Protein AF-A0A3C1IDV5-F1 (afdb_monomer_lite)

Structure (mmCIF, N/CA/C/O backbone):
data_AF-A0A3C1IDV5-F1
#
_entry.id   AF-A0A3C1IDV5-F1
#
loop_
_atom_site.group_PDB
_atom_site.id
_atom_site.type_symbol
_atom_site.label_atom_id
_atom_site.label_alt_id
_atom_site.label_comp_id
_atom_site.label_asym_id
_atom_site.label_entity_id
_atom_site.label_seq_id
_atom_site.pdbx_PDB_ins_code
_atom_site.Cartn_x
_atom_site.Cartn_y
_atom_site.Cartn_z
_atom_site.occupancy
_atom_site.B_iso_or_equiv
_atom_site.auth_seq_id
_atom_site.auth_comp_id
_atom_site.auth_asym_id
_atom_site.auth_atom_id
_atom_site.pdbx_PDB_model_num
ATOM 1 N N . PRO A 1 1 ? -2.976 -4.072 -12.069 1.00 81.75 1 PRO A N 1
ATOM 2 C CA . PRO A 1 1 ? -2.745 -3.321 -10.807 1.00 81.75 1 PRO A CA 1
ATOM 3 C C . PRO A 1 1 ? -2.854 -1.816 -11.099 1.00 81.75 1 PRO A C 1
ATOM 5 O O . PRO A 1 1 ? -2.595 -1.440 -12.237 1.00 81.75 1 PRO A O 1
ATOM 8 N N . GLN A 1 2 ? -3.260 -0.983 -10.132 1.00 85.19 2 GLN A N 1
ATOM 9 C CA . GLN A 1 2 ? -3.481 0.462 -10.357 1.00 85.19 2 GLN A CA 1
ATOM 10 C C . GLN A 1 2 ? -2.175 1.255 -10.559 1.00 85.19 2 GLN A C 1
ATOM 12 O O . GLN A 1 2 ? -2.172 2.248 -11.276 1.00 85.19 2 GLN A O 1
ATOM 17 N N . HIS A 1 3 ? -1.066 0.765 -9.997 1.00 88.88 3 HIS A N 1
ATOM 18 C CA . HIS A 1 3 ? 0.269 1.356 -10.119 1.00 88.88 3 HIS A CA 1
ATOM 19 C C . HIS A 1 3 ? 1.295 0.291 -10.538 1.00 88.88 3 HIS A C 1
ATOM 21 O O . HIS A 1 3 ? 2.002 -0.264 -9.695 1.00 88.88 3 HIS A O 1
ATOM 27 N N . PRO A 1 4 ? 1.319 -0.104 -11.822 1.00 88.56 4 PRO A N 1
ATOM 28 C CA . PRO A 1 4 ? 2.263 -1.107 -12.317 1.00 88.56 4 PRO A CA 1
ATOM 29 C C . PRO A 1 4 ? 3.722 -0.614 -12.322 1.00 88.56 4 PRO A C 1
ATOM 31 O O . PRO A 1 4 ? 4.639 -1.429 -12.268 1.00 88.56 4 PRO A O 1
ATOM 34 N N . ASP A 1 5 ? 3.936 0.700 -12.372 1.00 93.00 5 ASP A N 1
ATOM 35 C CA . ASP A 1 5 ? 5.233 1.383 -12.407 1.00 93.00 5 ASP A CA 1
ATOM 36 C C . ASP A 1 5 ? 5.984 1.357 -11.067 1.00 93.00 5 ASP A C 1
ATOM 38 O O . ASP A 1 5 ? 7.199 1.514 -11.043 1.00 93.00 5 ASP A O 1
ATOM 42 N N . TRP A 1 6 ? 5.297 1.087 -9.954 1.00 93.06 6 TRP A N 1
ATOM 43 C CA . TRP A 1 6 ? 5.928 0.990 -8.630 1.00 93.06 6 TRP A CA 1
ATOM 44 C C . TRP A 1 6 ? 6.808 -0.259 -8.475 1.00 93.06 6 TRP A C 1
ATOM 46 O O . TRP A 1 6 ? 7.610 -0.360 -7.542 1.00 93.06 6 TRP A O 1
ATOM 56 N N . GLY A 1 7 ? 6.678 -1.211 -9.399 1.00 89.62 7 GLY A N 1
ATOM 57 C CA . GLY A 1 7 ? 7.364 -2.491 -9.341 1.00 89.62 7 GLY A CA 1
ATOM 58 C C . GLY A 1 7 ? 6.822 -3.394 -8.231 1.00 89.62 7 GLY A C 1
ATOM 59 O O . GLY A 1 7 ? 5.750 -3.179 -7.665 1.00 89.62 7 GLY A O 1
ATOM 60 N N . ILE A 1 8 ? 7.567 -4.456 -7.929 1.00 89.50 8 ILE A N 1
ATOM 61 C CA . ILE A 1 8 ? 7.191 -5.413 -6.883 1.00 89.50 8 ILE A CA 1
ATOM 62 C C . ILE A 1 8 ? 7.444 -4.780 -5.512 1.00 89.50 8 ILE A C 1
ATOM 64 O O . ILE A 1 8 ? 8.527 -4.247 -5.256 1.00 89.50 8 ILE A O 1
ATOM 68 N N . GLY A 1 9 ? 6.437 -4.853 -4.641 1.00 90.81 9 GLY A N 1
ATOM 69 C CA . GLY A 1 9 ? 6.502 -4.366 -3.269 1.00 90.81 9 GLY A CA 1
ATOM 70 C C . GLY A 1 9 ? 6.520 -5.492 -2.242 1.00 90.81 9 GLY A C 1
ATOM 71 O O . GLY A 1 9 ? 5.839 -6.503 -2.406 1.00 90.81 9 GLY A O 1
ATOM 72 N N . GLN A 1 10 ? 7.273 -5.297 -1.161 1.00 92.81 10 GLN A N 1
ATOM 73 C CA . GLN A 1 10 ? 7.284 -6.182 0.002 1.00 92.81 10 GLN A CA 1
ATOM 74 C C . GLN A 1 10 ? 6.569 -5.517 1.179 1.00 92.81 10 GLN A C 1
ATOM 76 O O . GLN A 1 10 ? 6.913 -4.401 1.575 1.00 92.81 10 GLN A O 1
ATOM 81 N N . VAL A 1 11 ? 5.602 -6.218 1.770 1.00 94.00 11 VAL A N 1
ATOM 82 C CA . VAL A 1 11 ? 4.943 -5.777 3.006 1.00 94.00 11 VAL A CA 1
ATOM 83 C C . VAL A 1 11 ? 5.959 -5.776 4.151 1.00 94.00 11 VAL A C 1
ATOM 85 O O . VAL A 1 11 ? 6.638 -6.770 4.389 1.00 94.00 11 VAL A O 1
ATOM 88 N N . GLN A 1 12 ? 6.061 -4.650 4.853 1.00 96.69 12 GLN A N 1
ATOM 89 C CA . GLN A 1 12 ? 6.934 -4.457 6.015 1.00 96.69 12 GLN A CA 1
ATOM 90 C C . GLN A 1 12 ? 6.144 -4.506 7.327 1.00 96.69 12 GLN A C 1
ATOM 92 O O . GLN A 1 12 ? 6.622 -5.055 8.315 1.00 96.69 12 GLN A O 1
ATOM 97 N N . SER A 1 13 ? 4.935 -3.938 7.348 1.00 97.31 13 SER A N 1
ATOM 98 C CA . SER A 1 13 ? 4.046 -3.979 8.511 1.00 97.31 13 SER A CA 1
ATOM 99 C C . SER A 1 13 ? 2.581 -3.801 8.119 1.00 97.31 13 SER A C 1
ATOM 101 O O . SER A 1 13 ? 2.268 -3.251 7.060 1.00 97.31 13 SER A O 1
ATOM 103 N N . VAL A 1 14 ? 1.690 -4.249 9.004 1.00 96.56 14 VAL A N 1
ATOM 104 C CA . VAL A 1 14 ? 0.238 -4.056 8.920 1.00 96.56 14 VAL A CA 1
ATOM 105 C C . VAL A 1 14 ? -0.249 -3.575 10.283 1.00 96.56 14 VAL A C 1
ATOM 107 O O . VAL A 1 14 ? 0.024 -4.227 11.291 1.00 96.56 14 VAL A O 1
ATOM 110 N N . ILE A 1 15 ? -0.929 -2.431 10.319 1.00 96.50 15 ILE A N 1
ATOM 111 C CA . ILE A 1 15 ? -1.559 -1.874 11.522 1.00 96.50 15 ILE A CA 1
ATOM 112 C C . ILE A 1 15 ? -2.962 -1.428 11.123 1.00 96.50 15 ILE A C 1
ATOM 114 O O . ILE A 1 15 ? -3.115 -0.500 10.327 1.00 96.50 15 ILE A O 1
ATOM 118 N N . ASP A 1 16 ? -3.976 -2.111 11.652 1.00 95.94 16 ASP A N 1
ATOM 119 C CA . ASP A 1 16 ? -5.373 -1.956 11.240 1.00 95.94 16 ASP A CA 1
ATOM 120 C C . ASP A 1 16 ? -5.521 -2.030 9.706 1.00 95.94 16 ASP A C 1
ATOM 122 O O . ASP A 1 16 ? -5.082 -2.990 9.072 1.00 95.94 16 ASP A O 1
ATOM 126 N N . ALA A 1 17 ? -6.108 -1.000 9.095 1.00 95.19 17 ALA A N 1
ATOM 127 C CA . ALA A 1 17 ? -6.289 -0.868 7.652 1.00 95.19 17 ALA A CA 1
ATOM 128 C C . ALA A 1 17 ? -5.065 -0.298 6.910 1.00 95.19 17 ALA A C 1
ATOM 130 O O . ALA A 1 17 ? -5.128 -0.060 5.703 1.00 95.19 17 ALA A O 1
ATOM 131 N N . LYS A 1 18 ? -3.955 -0.029 7.602 1.00 95.50 18 LYS A N 1
ATOM 132 C CA . LYS A 1 18 ? -2.768 0.582 7.000 1.00 95.50 18 LYS A CA 1
ATOM 133 C C . LYS A 1 18 ? -1.669 -0.451 6.808 1.00 95.50 18 LYS A C 1
ATOM 135 O O . LYS A 1 18 ? -1.164 -1.041 7.762 1.00 95.50 18 LYS A O 1
ATOM 140 N N . VAL A 1 19 ? -1.261 -0.627 5.557 1.00 95.62 19 VAL A N 1
ATOM 141 C CA . VAL A 1 19 ? -0.190 -1.541 5.157 1.00 95.62 19 VAL A CA 1
ATOM 142 C C . VAL A 1 19 ? 1.014 -0.724 4.715 1.00 95.62 19 VAL A C 1
ATOM 144 O O . VAL A 1 19 ? 0.926 0.069 3.781 1.00 95.62 19 VAL A O 1
ATOM 147 N N . THR A 1 20 ? 2.156 -0.919 5.371 1.00 96.69 20 THR A N 1
ATOM 148 C CA . THR A 1 20 ? 3.422 -0.331 4.920 1.00 96.69 20 THR A CA 1
ATOM 149 C C . THR A 1 20 ? 4.094 -1.294 3.956 1.00 96.69 20 THR A C 1
ATOM 151 O O . THR A 1 20 ? 4.420 -2.422 4.331 1.00 96.69 20 THR A O 1
ATOM 154 N N . VAL A 1 21 ? 4.337 -0.847 2.728 1.00 95.62 21 VAL A N 1
ATOM 155 C CA . VAL A 1 21 ? 4.986 -1.628 1.670 1.00 95.62 21 VAL A CA 1
ATOM 156 C C . VAL A 1 21 ? 6.237 -0.893 1.213 1.00 95.62 21 VAL A C 1
ATOM 158 O O . VAL A 1 21 ? 6.218 0.321 1.020 1.00 95.62 21 VAL A O 1
ATOM 161 N N . ASN A 1 22 ? 7.335 -1.621 1.045 1.00 96.06 22 ASN A N 1
ATOM 162 C CA . ASN A 1 22 ? 8.523 -1.106 0.381 1.00 96.06 22 ASN A CA 1
ATOM 163 C C . ASN A 1 22 ? 8.525 -1.571 -1.077 1.00 96.06 22 ASN A C 1
ATOM 165 O O . ASN A 1 22 ? 8.651 -2.768 -1.337 1.00 96.06 22 ASN A O 1
ATOM 169 N N . PHE A 1 23 ? 8.352 -0.635 -2.004 1.00 94.44 23 PHE A N 1
ATOM 170 C CA . PHE A 1 23 ? 8.371 -0.859 -3.445 1.00 94.44 23 PHE A CA 1
ATOM 171 C C . PHE A 1 23 ? 9.755 -0.579 -4.021 1.00 94.44 23 PHE A C 1
ATOM 173 O O . PHE A 1 23 ? 10.435 0.350 -3.585 1.00 94.44 23 PHE A O 1
ATOM 180 N N . ARG A 1 24 ? 10.160 -1.357 -5.031 1.00 91.88 24 ARG A N 1
ATOM 181 C CA . ARG A 1 24 ? 11.485 -1.214 -5.652 1.00 91.88 24 ARG A CA 1
ATOM 182 C C . ARG A 1 24 ? 11.713 0.173 -6.258 1.00 91.88 24 ARG A C 1
ATOM 184 O O . ARG A 1 24 ? 12.781 0.735 -6.052 1.00 91.88 24 ARG A O 1
ATOM 191 N N . GLU A 1 25 ? 10.727 0.707 -6.975 1.00 94.44 25 GLU A N 1
ATOM 192 C CA . GLU A 1 25 ? 10.929 1.902 -7.810 1.00 94.44 25 GLU A CA 1
ATOM 193 C C . GLU A 1 25 ? 10.546 3.210 -7.103 1.00 94.44 25 GLU A C 1
ATOM 195 O O . GLU A 1 25 ? 11.095 4.267 -7.402 1.00 94.44 25 GLU A O 1
ATOM 200 N N . VAL A 1 26 ? 9.621 3.153 -6.138 1.00 96.12 26 VAL A N 1
ATOM 201 C CA . VAL A 1 26 ? 9.076 4.349 -5.457 1.00 96.12 26 VAL A CA 1
ATOM 202 C C . VAL A 1 26 ? 9.359 4.388 -3.955 1.00 96.12 26 VAL A C 1
ATOM 204 O O . VAL A 1 26 ? 9.002 5.348 -3.272 1.00 96.12 26 VAL A O 1
ATOM 207 N N . GLY A 1 27 ? 10.028 3.363 -3.424 1.00 96.31 27 GLY A N 1
ATOM 208 C CA . GLY A 1 27 ? 10.383 3.270 -2.014 1.00 96.31 27 GLY A CA 1
ATOM 209 C C . GLY A 1 27 ? 9.200 2.923 -1.108 1.00 96.31 27 GLY A C 1
ATOM 210 O O . GLY A 1 27 ? 8.294 2.170 -1.471 1.00 96.31 27 GLY A O 1
ATOM 211 N N . LYS A 1 28 ? 9.234 3.429 0.128 1.00 97.25 28 LYS A N 1
ATOM 212 C CA . LYS A 1 28 ? 8.276 3.061 1.178 1.00 97.25 28 LYS A CA 1
ATOM 213 C C . LYS A 1 28 ? 6.989 3.870 1.070 1.00 97.25 28 LYS A C 1
ATOM 215 O O . LYS A 1 28 ? 7.021 5.092 1.184 1.00 97.25 28 LYS A O 1
ATOM 220 N N . LEU A 1 29 ? 5.862 3.171 0.992 1.00 96.25 29 LEU A N 1
ATOM 221 C CA . LEU A 1 29 ? 4.526 3.753 1.000 1.00 96.25 29 LEU A CA 1
ATOM 222 C C . LEU A 1 29 ? 3.665 3.136 2.103 1.00 96.25 29 LEU A C 1
ATOM 224 O O . LEU A 1 29 ? 3.811 1.962 2.447 1.00 96.25 29 LEU A O 1
ATOM 228 N N . VAL A 1 30 ? 2.750 3.942 2.641 1.00 95.31 30 VAL A N 1
ATOM 229 C CA . VAL A 1 30 ? 1.673 3.482 3.522 1.00 95.31 30 VAL A CA 1
ATOM 230 C C . VAL A 1 30 ? 0.384 3.499 2.718 1.00 95.31 30 VAL A C 1
ATOM 232 O O . VAL A 1 30 ? -0.014 4.539 2.199 1.00 95.31 30 VAL A O 1
ATOM 235 N N . ILE A 1 31 ? -0.253 2.342 2.615 1.00 93.62 31 ILE A N 1
ATOM 236 C CA . ILE A 1 31 ? -1.451 2.113 1.817 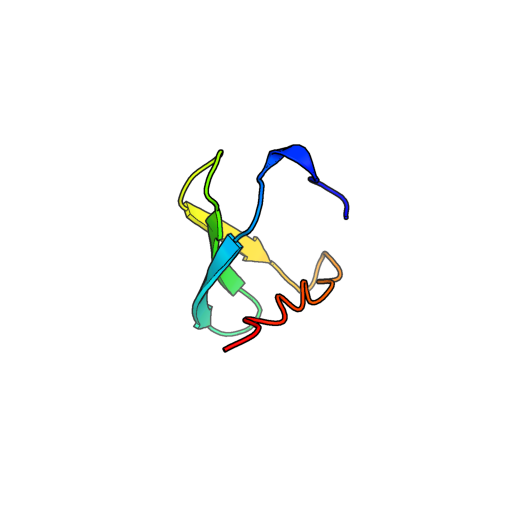1.00 93.62 31 ILE A CA 1
ATOM 237 C C . ILE A 1 31 ? -2.633 1.911 2.758 1.00 93.62 31 ILE A C 1
ATOM 239 O O . ILE A 1 31 ? -2.552 1.095 3.675 1.00 93.62 31 ILE A O 1
ATOM 243 N N . ASP A 1 32 ? -3.729 2.630 2.517 1.00 94.81 32 ASP A N 1
ATOM 244 C CA . ASP A 1 32 ? -4.999 2.398 3.206 1.00 94.81 32 ASP A CA 1
ATOM 245 C C . ASP A 1 32 ? -5.857 1.401 2.420 1.00 94.81 32 ASP A C 1
ATOM 247 O O . ASP A 1 32 ? -6.378 1.720 1.349 1.00 94.81 32 ASP A O 1
ATOM 251 N N . VAL A 1 33 ? -5.992 0.180 2.936 1.00 91.31 33 VAL A N 1
ATOM 252 C CA . VAL A 1 33 ? -6.678 -0.916 2.230 1.00 91.31 33 VAL A CA 1
ATOM 253 C C . VAL A 1 33 ? -8.199 -0.845 2.348 1.00 91.31 33 VAL A C 1
ATOM 255 O O . VAL A 1 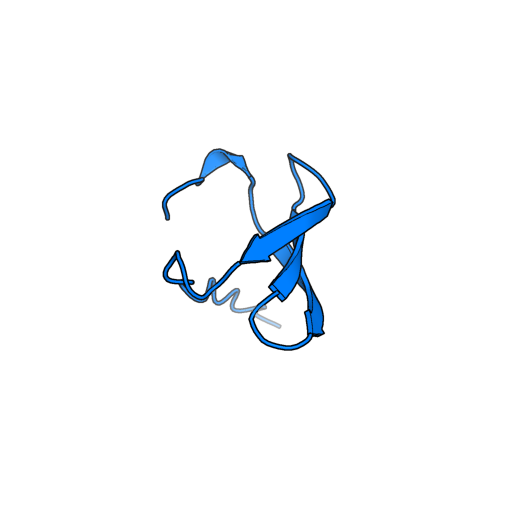33 ? -8.893 -1.666 1.760 1.00 91.31 33 VAL A O 1
ATOM 258 N N . THR A 1 34 ? -8.746 0.135 3.077 1.00 93.19 34 THR A N 1
ATOM 259 C CA . THR A 1 34 ? -10.200 0.385 3.074 1.00 93.19 34 THR A CA 1
ATOM 260 C C . THR A 1 34 ? -10.67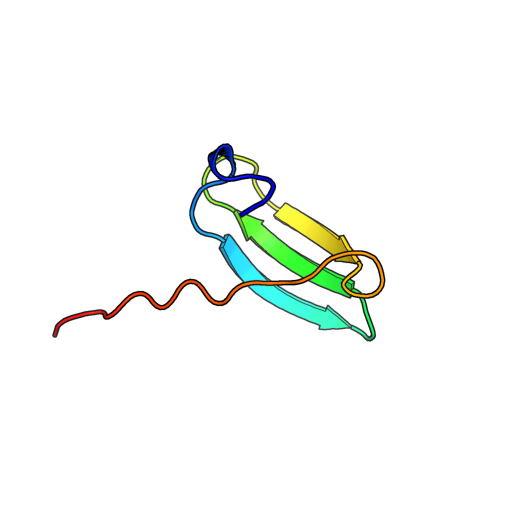1 1.065 1.794 1.00 93.19 34 THR A C 1
ATOM 262 O O . THR A 1 34 ? -11.852 1.002 1.462 1.00 93.19 34 THR A O 1
ATOM 265 N N . LEU A 1 35 ? -9.751 1.714 1.077 1.00 88.50 35 LEU A N 1
ATOM 266 C CA . LEU A 1 35 ? -10.046 2.512 -0.110 1.00 88.50 35 LEU A CA 1
ATOM 267 C C . LEU A 1 35 ? -9.626 1.820 -1.409 1.00 88.50 35 LEU A C 1
ATOM 269 O O . LEU A 1 35 ? -10.033 2.262 -2.483 1.00 88.50 35 LEU A O 1
ATOM 273 N N . ILE A 1 36 ? -8.804 0.768 -1.329 1.00 83.31 36 ILE A N 1
ATOM 274 C CA . ILE A 1 36 ? -8.268 0.076 -2.501 1.00 83.31 36 ILE A CA 1
ATOM 275 C C . ILE A 1 36 ? -8.235 -1.440 -2.313 1.00 83.31 36 ILE A C 1
ATOM 277 O O . ILE A 1 36 ? -7.988 -1.946 -1.221 1.00 83.31 36 ILE A O 1
ATOM 281 N N . GLU A 1 37 ? -8.395 -2.169 -3.414 1.00 80.56 37 GLU A N 1
ATOM 282 C CA . GLU A 1 37 ? -8.166 -3.612 -3.447 1.00 80.56 37 GLU A CA 1
ATOM 283 C C . GLU A 1 37 ? -6.686 -3.931 -3.695 1.00 80.56 37 GLU A C 1
ATOM 285 O O . GLU A 1 37 ? -6.041 -3.3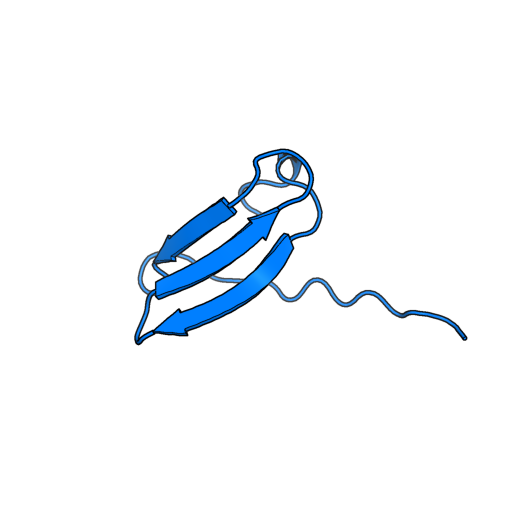63 -4.583 1.00 80.56 37 GLU A O 1
ATOM 290 N N . LEU A 1 38 ? -6.155 -4.885 -2.928 1.00 77.00 38 LEU A N 1
ATOM 291 C CA . LEU A 1 38 ? -4.818 -5.437 -3.131 1.00 77.00 38 LEU A CA 1
ATOM 292 C C . LEU A 1 38 ? -4.902 -6.736 -3.936 1.00 77.00 38 LEU A C 1
ATOM 294 O O . LEU A 1 38 ? -5.684 -7.629 -3.619 1.00 77.00 38 LEU A O 1
ATOM 298 N N . VAL A 1 39 ? -4.037 -6.867 -4.943 1.00 79.56 39 VAL A N 1
ATOM 299 C CA . VAL A 1 39 ? -3.875 -8.104 -5.718 1.00 79.56 39 VAL A CA 1
ATOM 300 C C . VAL A 1 39 ? -2.556 -8.752 -5.324 1.00 79.56 39 VAL A C 1
ATOM 302 O O . VAL A 1 39 ? -1.504 -8.116 -5.403 1.00 79.56 39 VAL A O 1
ATOM 305 N N . ALA A 1 40 ? -2.604 -10.019 -4.911 1.00 76.69 40 ALA A N 1
ATOM 306 C CA . ALA A 1 40 ? -1.403 -10.772 -4.578 1.00 76.69 40 ALA A CA 1
ATOM 307 C C . ALA A 1 40 ? -0.531 -10.974 -5.829 1.00 76.69 40 ALA A C 1
ATOM 309 O O . ALA A 1 40 ? -0.945 -11.616 -6.794 1.00 76.69 40 ALA A O 1
ATOM 310 N N . ALA A 1 41 ? 0.696 -10.453 -5.798 1.00 74.06 41 ALA A N 1
ATOM 311 C CA . ALA A 1 41 ? 1.727 -10.794 -6.768 1.00 74.06 41 ALA A CA 1
ATOM 312 C C . ALA A 1 41 ? 2.463 -12.045 -6.265 1.00 74.06 41 ALA A C 1
ATOM 314 O O . ALA A 1 41 ? 3.363 -11.950 -5.435 1.00 74.06 41 ALA A O 1
ATOM 315 N N . ILE A 1 42 ? 2.049 -13.230 -6.719 1.00 72.19 42 ILE A N 1
ATOM 316 C CA . ILE A 1 42 ? 2.732 -14.481 -6.368 1.00 72.19 42 ILE A CA 1
ATOM 317 C C . ILE A 1 42 ? 3.999 -14.580 -7.222 1.00 72.19 42 ILE A C 1
ATOM 319 O O . ILE A 1 42 ? 3.921 -14.804 -8.430 1.00 72.19 42 ILE A O 1
ATOM 323 N N . GLN A 1 43 ? 5.172 -14.418 -6.608 1.00 63.91 43 GLN A N 1
ATOM 324 C CA . GLN A 1 43 ? 6.425 -14.843 -7.225 1.00 63.91 43 GLN A CA 1
ATOM 325 C C . GLN A 1 43 ? 6.665 -16.306 -6.855 1.00 63.91 43 GLN A C 1
ATOM 327 O O . GLN A 1 43 ? 6.971 -16.625 -5.710 1.00 63.91 43 GLN A O 1
ATOM 332 N N . ASN A 1 44 ? 6.505 -17.201 -7.830 1.00 58.28 44 ASN A N 1
ATOM 333 C CA . ASN A 1 44 ? 7.009 -18.562 -7.706 1.00 58.28 44 ASN A CA 1
ATOM 334 C C . ASN A 1 44 ? 8.536 -18.489 -7.776 1.00 58.28 44 ASN A C 1
ATOM 336 O O . ASN A 1 44 ? 9.106 -18.475 -8.866 1.00 58.28 44 ASN A O 1
ATOM 340 N N . GLU A 1 45 ? 9.199 -18.429 -6.625 1.00 60.25 45 GLU A N 1
ATOM 341 C CA . GLU A 1 45 ? 10.625 -18.725 -6.548 1.00 60.25 45 GLU A CA 1
ATOM 342 C C . GLU A 1 45 ? 10.792 -20.218 -6.857 1.00 60.25 45 GLU A C 1
ATOM 344 O O . GLU A 1 45 ? 10.614 -21.082 -5.999 1.00 60.25 45 GLU A O 1
ATOM 349 N N . GLN A 1 46 ? 11.042 -20.531 -8.131 1.00 50.50 46 GLN A N 1
ATOM 350 C CA . GLN A 1 46 ? 11.522 -21.847 -8.535 1.00 50.50 46 GLN A CA 1
ATOM 351 C C . GLN A 1 46 ? 12.874 -22.050 -7.837 1.00 50.50 46 GLN A C 1
ATOM 353 O O . GLN A 1 46 ? 13.837 -21.348 -8.150 1.00 50.50 46 GLN A O 1
ATOM 358 N N . ARG A 1 47 ? 12.911 -22.946 -6.845 1.00 50.75 47 ARG A N 1
ATOM 359 C CA . ARG A 1 47 ? 14.166 -23.548 -6.386 1.00 50.75 47 ARG A CA 1
ATOM 360 C C . ARG A 1 47 ? 14.727 -24.473 -7.454 1.00 50.75 47 ARG A C 1
ATOM 362 O O . ARG A 1 47 ? 13.905 -25.124 -8.136 1.00 50.75 47 ARG A O 1
#

Sequence (47 aa):
PQHPDWGIGQVQSVIDAKVTVNFREVGKLVIDVTLIELVAAIQNE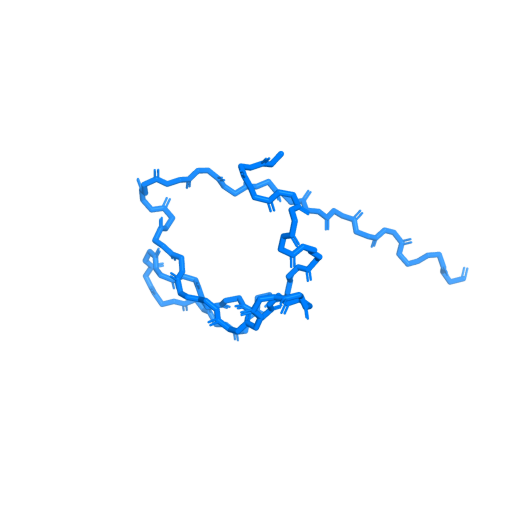QR

Foldseek 3Di:
DVCVPQADWDFPDDDPQWTWIQTPRPGIDIDRCVVDDDDDDDDPPDD

pLDDT: mean 87.14, std 12.46, range [50.5, 97.31]

Secondary structure (DSSP, 8-state):
---GGG--EEEEEEETTEEEEEETTTEEEEEETTSS-----------

Radius of gyration: 1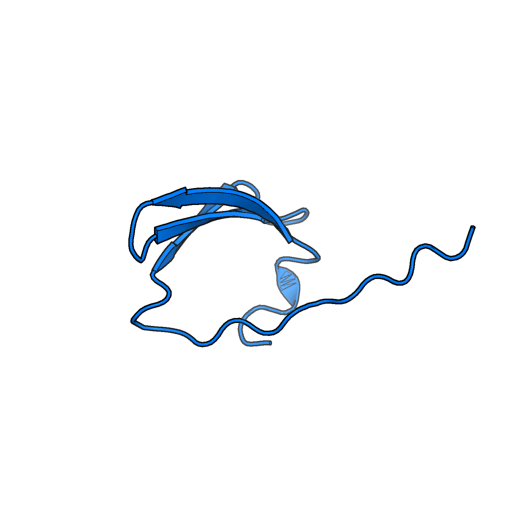1.3 Å; chains: 1; bounding box: 24×28×24 Å